Protein AF-A0A644WAA1-F1 (afdb_monomer_lite)

Radius of gyration: 15.36 Å; chains: 1; bounding box: 42×36×41 Å

Sequence (97 aa):
MKNIILTDVQFNVIQTMLKRGNLHRHSGGWTYDGVEEWEYTDMSGHTHRFPNWHCNLMTLRVLDRNGIVNLDEKNKICKLIADESKLKNIRRKRTCK

Foldseek 3Di:
DDQDEDEPLLVVVLVCCVVQNKWFQDPAATDGPPFDWDWDADPVRDIDIDGPDHDHPVSLVVCVVLVQWPDDVPRRIIGGPPPVVSVVRYDYPPDDD

Structure (mmCIF, N/CA/C/O backbone):
data_AF-A0A644WAA1-F1
#
_entry.id   AF-A0A644WAA1-F1
#
loop_
_atom_site.group_PDB
_atom_site.id
_atom_site.type_symbol
_atom_site.label_atom_id
_atom_site.label_alt_id
_atom_site.label_comp_id
_atom_site.label_asym_id
_atom_site.label_entity_id
_atom_site.label_seq_id
_atom_site.pdbx_PDB_ins_code
_atom_site.Cartn_x
_atom_site.Cartn_y
_atom_site.Cartn_z
_atom_site.occupancy
_atom_site.B_iso_or_equiv
_atom_site.auth_seq_id
_atom_site.auth_comp_id
_atom_site.auth_asym_id
_atom_site.auth_atom_id
_atom_site.pdbx_PDB_model_num
ATOM 1 N N . MET A 1 1 ? -11.951 5.201 24.206 1.00 52.72 1 MET A N 1
ATOM 2 C CA . MET A 1 1 ? -11.336 5.097 22.861 1.00 52.72 1 MET A CA 1
ATOM 3 C C . MET A 1 1 ? -9.872 5.507 22.966 1.00 52.72 1 MET A C 1
ATOM 5 O O . MET A 1 1 ? -9.604 6.526 23.589 1.00 52.72 1 MET A O 1
ATOM 9 N N . LYS A 1 2 ? -8.924 4.702 22.461 1.00 58.47 2 LYS A N 1
ATOM 10 C CA . LYS A 1 2 ? -7.488 5.043 22.495 1.00 58.47 2 LYS A CA 1
ATOM 11 C C . LYS A 1 2 ? -7.193 6.103 21.430 1.00 58.47 2 LYS A C 1
ATOM 13 O O . LYS A 1 2 ? -7.544 5.906 20.272 1.00 58.47 2 LYS A O 1
ATOM 18 N N . ASN A 1 3 ? -6.537 7.197 21.815 1.00 66.12 3 ASN A N 1
ATOM 19 C CA . ASN A 1 3 ? -5.993 8.158 20.856 1.00 66.12 3 ASN A CA 1
ATOM 20 C C . ASN A 1 3 ? -4.800 7.517 20.140 1.00 66.12 3 ASN A C 1
ATOM 22 O O . ASN A 1 3 ? -3.828 7.136 20.792 1.00 66.12 3 ASN A O 1
ATOM 26 N N . ILE A 1 4 ? -4.871 7.400 18.814 1.00 73.44 4 ILE A N 1
ATOM 27 C CA . ILE A 1 4 ? -3.769 6.886 17.999 1.00 73.44 4 ILE A CA 1
ATOM 28 C C 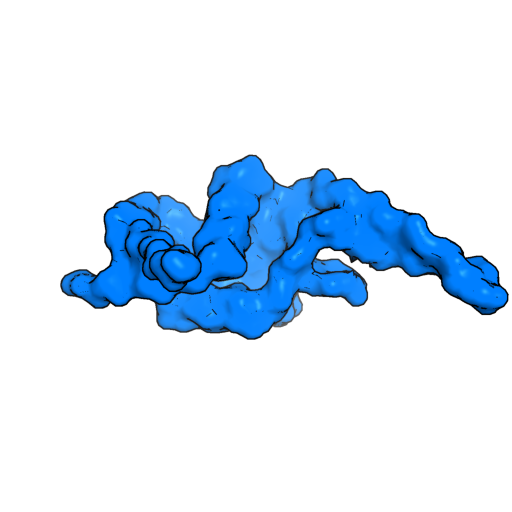. ILE A 1 4 ? -2.970 8.086 17.492 1.00 73.44 4 ILE A C 1
ATOM 30 O O . ILE A 1 4 ? -3.489 8.940 16.769 1.00 73.44 4 ILE A O 1
ATOM 34 N N . ILE A 1 5 ? -1.702 8.158 17.897 1.00 79.12 5 ILE A N 1
ATOM 35 C CA . ILE A 1 5 ? -0.757 9.170 17.424 1.00 79.12 5 ILE A CA 1
ATOM 36 C C . ILE A 1 5 ? 0.039 8.554 16.281 1.00 79.12 5 ILE A C 1
ATOM 38 O O . ILE A 1 5 ? 0.797 7.609 16.496 1.00 79.12 5 ILE A O 1
ATOM 42 N N . LEU A 1 6 ? -0.120 9.106 15.080 1.00 83.38 6 LEU A N 1
ATOM 43 C CA . LEU A 1 6 ? 0.589 8.629 13.898 1.00 83.38 6 LEU A CA 1
ATOM 44 C C . LEU A 1 6 ? 1.812 9.479 13.586 1.00 83.38 6 LEU A C 1
ATOM 46 O O . LEU A 1 6 ? 1.783 10.705 13.717 1.00 83.38 6 LEU A O 1
ATOM 50 N N . THR A 1 7 ? 2.867 8.822 13.115 1.00 88.50 7 THR A N 1
ATOM 51 C CA . THR A 1 7 ? 3.988 9.504 12.463 1.00 88.50 7 THR A CA 1
ATOM 52 C C . THR A 1 7 ? 3.549 10.090 11.123 1.00 88.50 7 THR A C 1
ATOM 54 O O . THR A 1 7 ? 2.561 9.652 10.529 1.00 88.50 7 THR A O 1
ATOM 57 N N . ASP A 1 8 ? 4.316 11.046 10.602 1.00 88.44 8 ASP A N 1
ATOM 58 C CA . ASP A 1 8 ? 4.058 11.624 9.278 1.00 88.44 8 ASP A CA 1
ATOM 59 C C . ASP A 1 8 ? 4.060 10.567 8.167 1.00 88.44 8 ASP A C 1
ATOM 61 O O . ASP A 1 8 ? 3.228 10.617 7.265 1.00 88.44 8 ASP A O 1
ATOM 65 N N . VAL A 1 9 ? 4.929 9.556 8.269 1.00 90.19 9 VAL A N 1
ATOM 66 C CA . VAL A 1 9 ? 4.985 8.442 7.312 1.00 90.19 9 VAL A CA 1
ATOM 67 C C . VAL A 1 9 ? 3.691 7.627 7.347 1.00 90.19 9 VAL A C 1
ATOM 69 O O . VAL A 1 9 ? 3.100 7.363 6.305 1.00 90.19 9 VAL A O 1
ATOM 72 N N . GLN A 1 10 ? 3.215 7.262 8.540 1.00 91.25 10 GLN A N 1
ATOM 73 C CA . GLN A 1 10 ? 1.959 6.524 8.709 1.00 91.25 10 GLN A CA 1
ATOM 74 C C . GLN A 1 10 ? 0.761 7.331 8.202 1.00 91.25 10 GLN A C 1
ATOM 76 O O . GLN A 1 10 ? -0.108 6.790 7.521 1.00 91.25 10 GLN A O 1
ATOM 81 N N . PHE A 1 11 ? 0.734 8.631 8.498 1.00 90.44 11 PHE A N 1
ATOM 82 C CA . PHE A 1 11 ? -0.320 9.527 8.039 1.00 90.44 11 PHE A CA 1
ATOM 83 C C . PHE A 1 11 ? -0.335 9.652 6.510 1.00 90.44 11 PHE A C 1
ATOM 85 O O . PHE A 1 11 ? -1.395 9.535 5.899 1.00 90.44 11 PHE A O 1
ATOM 92 N N . ASN A 1 12 ? 0.833 9.818 5.883 1.00 91.69 12 ASN A N 1
ATOM 93 C CA . ASN A 1 12 ? 0.954 9.886 4.427 1.00 91.69 12 ASN A CA 1
ATOM 94 C C . ASN A 1 12 ? 0.456 8.607 3.747 1.00 91.69 12 ASN A C 1
ATOM 96 O O . ASN A 1 12 ? -0.236 8.698 2.741 1.00 91.69 12 ASN A O 1
ATOM 100 N N . VAL A 1 13 ? 0.735 7.429 4.310 1.00 92.94 13 VAL A N 1
ATOM 101 C CA . VAL A 1 13 ? 0.233 6.153 3.773 1.00 92.94 13 VAL A CA 1
ATOM 102 C C . VAL A 1 13 ? -1.291 6.110 3.774 1.00 92.94 13 VAL A C 1
ATOM 104 O O . VAL A 1 13 ? -1.888 5.771 2.757 1.00 92.94 13 VAL A O 1
ATOM 107 N N . ILE A 1 14 ? -1.927 6.511 4.876 1.00 91.50 14 ILE A N 1
ATOM 108 C CA . ILE A 1 14 ? -3.394 6.559 4.966 1.00 91.50 14 ILE A CA 1
ATOM 109 C C . ILE A 1 14 ? -3.962 7.539 3.939 1.00 91.50 14 ILE A C 1
ATOM 111 O O . ILE A 1 14 ? -4.917 7.209 3.246 1.00 91.50 14 ILE A O 1
ATOM 115 N N . GLN A 1 15 ? -3.367 8.727 3.810 1.00 90.75 15 GLN A N 1
ATOM 116 C CA . GLN A 1 15 ? -3.789 9.716 2.816 1.00 90.75 15 GLN A CA 1
ATOM 117 C C . GLN A 1 15 ? -3.647 9.191 1.384 1.00 90.75 15 GLN A C 1
ATOM 119 O O . GLN A 1 15 ? -4.531 9.421 0.561 1.00 90.75 15 GLN A O 1
ATOM 124 N N . THR A 1 16 ? -2.569 8.463 1.086 1.00 93.00 16 THR A N 1
ATOM 125 C CA . THR A 1 16 ? -2.400 7.799 -0.209 1.00 93.00 16 THR A CA 1
ATOM 126 C C . THR A 1 16 ? -3.492 6.760 -0.427 1.00 93.00 16 THR A C 1
ATOM 128 O O . THR A 1 16 ? -4.141 6.799 -1.466 1.00 93.00 16 THR A O 1
ATOM 131 N N . MET A 1 17 ? -3.761 5.888 0.549 1.00 93.00 17 MET A N 1
ATOM 132 C CA . MET A 1 17 ? -4.791 4.852 0.418 1.00 93.00 17 MET A CA 1
ATOM 133 C C . MET A 1 17 ? -6.204 5.433 0.277 1.00 93.00 17 MET A C 1
ATOM 135 O O . MET A 1 17 ? -6.998 4.932 -0.510 1.00 93.00 17 MET A O 1
ATOM 139 N N . LEU A 1 18 ? -6.507 6.537 0.967 1.00 90.56 18 LEU A N 1
ATOM 140 C CA . LEU A 1 18 ? -7.772 7.264 0.805 1.00 90.56 18 LEU A CA 1
ATOM 141 C C . LEU A 1 18 ? -7.952 7.821 -0.614 1.00 90.56 18 LEU A C 1
ATOM 143 O O . LEU A 1 18 ? -9.070 7.869 -1.113 1.00 90.56 18 LEU A O 1
ATOM 147 N N . LYS A 1 19 ? -6.866 8.258 -1.262 1.00 91.25 19 LYS A N 1
ATOM 148 C CA . LYS A 1 19 ? -6.909 8.883 -2.595 1.00 91.25 19 LYS A CA 1
ATOM 149 C C . LYS A 1 19 ? -6.775 7.890 -3.747 1.00 91.25 19 LYS A C 1
ATOM 151 O O . LYS A 1 19 ? -7.304 8.141 -4.823 1.00 91.25 19 LYS A O 1
ATOM 156 N N . ARG A 1 20 ? -5.993 6.828 -3.555 1.00 93.19 20 ARG A N 1
ATOM 157 C CA . ARG A 1 20 ? -5.554 5.903 -4.613 1.00 93.19 20 ARG A CA 1
ATOM 158 C C . ARG A 1 20 ? -6.087 4.482 -4.436 1.00 93.19 20 ARG A C 1
ATOM 160 O O . ARG A 1 20 ? -6.017 3.705 -5.376 1.00 93.19 20 ARG A O 1
ATOM 167 N N . GLY A 1 21 ? -6.636 4.150 -3.268 1.00 91.75 21 GLY A N 1
ATOM 168 C CA . GLY A 1 21 ? -7.192 2.834 -2.972 1.00 91.75 21 GLY A CA 1
ATOM 169 C C . GLY A 1 21 ? -6.222 1.899 -2.248 1.00 91.75 21 GLY A C 1
ATOM 170 O O . GLY A 1 21 ? -5.406 2.313 -1.424 1.00 91.75 21 GLY A O 1
ATOM 171 N N . ASN A 1 22 ? -6.371 0.603 -2.506 1.00 93.81 22 ASN A N 1
ATOM 172 C CA . ASN A 1 22 ? -5.621 -0.444 -1.815 1.00 93.81 22 ASN A CA 1
ATOM 173 C C . ASN A 1 22 ? -4.144 -0.444 -2.217 1.00 93.81 22 ASN A C 1
ATOM 175 O O . ASN A 1 22 ? -3.776 0.060 -3.277 1.00 93.81 22 ASN A O 1
ATOM 179 N N . LEU A 1 23 ? -3.307 -1.040 -1.365 1.00 95.81 23 LEU A N 1
ATOM 180 C CA . LEU A 1 23 ? -1.908 -1.284 -1.695 1.00 95.81 23 LEU A CA 1
ATOM 181 C C . LEU A 1 23 ? -1.667 -2.757 -2.023 1.00 95.81 23 LEU A C 1
ATOM 183 O O . LEU A 1 23 ? -2.211 -3.649 -1.372 1.00 95.81 23 LEU A O 1
ATOM 187 N N . HIS A 1 24 ? -0.769 -2.991 -2.968 1.00 95.12 24 HIS A N 1
ATOM 188 C CA . HIS A 1 24 ? -0.301 -4.276 -3.450 1.00 95.12 24 HIS A CA 1
ATOM 189 C C . HIS A 1 24 ? 1.223 -4.363 -3.301 1.00 95.12 24 HIS A C 1
ATOM 191 O O . HIS A 1 24 ? 1.931 -3.354 -3.359 1.00 95.12 24 HIS A O 1
ATOM 197 N N . ARG A 1 25 ? 1.759 -5.565 -3.063 1.00 91.62 25 ARG A N 1
ATOM 198 C CA . ARG A 1 25 ? 3.212 -5.764 -2.913 1.00 91.62 25 ARG A CA 1
ATOM 199 C C . ARG A 1 25 ? 3.880 -6.070 -4.257 1.00 91.62 25 ARG A C 1
ATOM 201 O O . ARG A 1 25 ? 3.646 -7.134 -4.826 1.00 91.62 25 ARG A O 1
ATOM 208 N N . HIS A 1 26 ? 4.788 -5.192 -4.680 1.00 83.44 26 HIS A N 1
ATOM 209 C CA . HIS A 1 26 ? 5.640 -5.319 -5.870 1.00 83.44 26 HIS A CA 1
ATOM 210 C C . HIS A 1 26 ? 7.118 -5.529 -5.484 1.00 83.44 26 HIS A C 1
ATOM 212 O O . HIS A 1 26 ? 7.473 -5.504 -4.301 1.00 83.44 26 HIS A O 1
ATOM 218 N N . SER A 1 27 ? 7.992 -5.726 -6.478 1.00 70.38 27 SER A N 1
ATOM 219 C CA . SER A 1 27 ? 9.440 -5.979 -6.332 1.00 70.38 27 SER A CA 1
ATOM 220 C C . SER A 1 27 ? 10.241 -4.863 -5.636 1.00 70.38 27 SER A C 1
ATOM 222 O O . SER A 1 27 ? 11.394 -5.090 -5.292 1.00 70.38 27 SER A O 1
ATOM 224 N N . GLY A 1 28 ? 9.637 -3.706 -5.341 1.00 69.56 28 GLY A N 1
ATOM 225 C CA . GLY A 1 28 ? 10.263 -2.598 -4.602 1.00 69.56 28 GLY A CA 1
ATOM 226 C C . GLY A 1 28 ? 9.556 -2.184 -3.304 1.00 69.56 28 GLY A C 1
ATOM 227 O O . GLY A 1 28 ? 10.038 -1.297 -2.608 1.00 69.56 28 GLY A O 1
ATOM 228 N N . GLY A 1 29 ? 8.416 -2.793 -2.950 1.00 86.00 29 GLY A N 1
ATOM 229 C CA . GLY A 1 29 ? 7.644 -2.409 -1.761 1.00 86.00 29 GLY A CA 1
ATOM 230 C C . GLY A 1 29 ? 6.132 -2.520 -1.941 1.00 86.00 29 GLY A C 1
ATOM 231 O O . GLY A 1 29 ? 5.646 -3.149 -2.878 1.00 86.00 29 GLY A O 1
ATOM 232 N N . TRP A 1 30 ? 5.382 -1.926 -1.014 1.00 94.56 30 TRP A N 1
ATOM 233 C CA . TRP A 1 30 ? 3.921 -1.856 -1.090 1.00 94.56 30 TRP A CA 1
ATOM 234 C C . TRP A 1 30 ? 3.482 -0.560 -1.762 1.00 94.56 30 TRP A C 1
ATOM 236 O O . TRP A 1 30 ? 3.848 0.514 -1.295 1.00 94.56 30 TRP A O 1
ATOM 246 N N . THR A 1 31 ? 2.696 -0.635 -2.826 1.00 95.31 31 THR A N 1
ATOM 247 C CA . THR A 1 31 ? 2.280 0.534 -3.614 1.00 95.31 31 THR A CA 1
ATOM 248 C C . THR A 1 31 ? 0.838 0.402 -4.095 1.00 95.31 31 THR A C 1
ATOM 250 O O . THR A 1 31 ? 0.235 -0.635 -3.869 1.00 95.31 31 THR A O 1
ATOM 253 N N . TYR A 1 32 ? 0.255 1.446 -4.676 1.00 93.94 32 TYR A N 1
ATOM 254 C CA . TYR A 1 32 ? -1.116 1.431 -5.195 1.00 93.94 32 TYR A CA 1
ATOM 255 C C . TYR A 1 32 ? -1.146 1.078 -6.689 1.00 93.94 32 TYR A C 1
ATOM 257 O O . TYR A 1 32 ? -0.157 1.267 -7.398 1.00 93.94 32 TYR A O 1
ATOM 265 N N . ASP A 1 33 ? -2.290 0.601 -7.175 1.00 90.06 33 ASP A N 1
ATOM 266 C CA . ASP A 1 33 ? -2.462 0.263 -8.590 1.00 90.06 33 ASP A CA 1
ATOM 267 C C . ASP A 1 33 ? -2.380 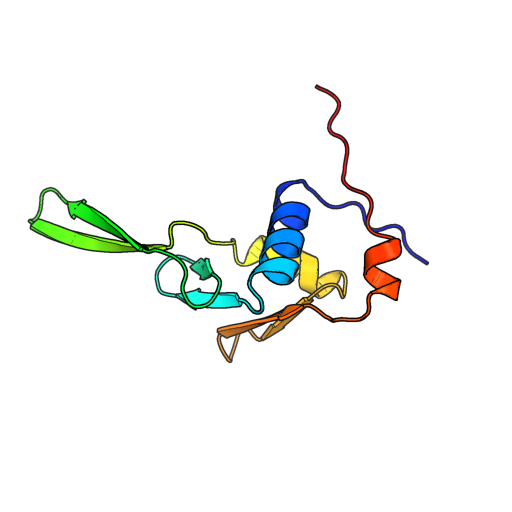1.511 -9.482 1.00 90.06 33 ASP A C 1
ATOM 269 O O . ASP A 1 33 ? -2.968 2.554 -9.184 1.00 90.06 33 ASP A O 1
ATOM 273 N N . GLY A 1 34 ? -1.658 1.406 -10.600 1.00 88.69 34 GLY A N 1
ATOM 274 C CA . GLY A 1 34 ? -1.443 2.531 -11.517 1.00 88.69 34 GLY A CA 1
ATOM 275 C C . GLY A 1 34 ? -0.446 3.575 -11.006 1.00 88.69 34 GLY A C 1
ATOM 276 O O . GLY A 1 34 ? -0.432 4.699 -11.507 1.00 88.69 34 GLY A O 1
ATOM 277 N N . VAL A 1 35 ? 0.371 3.229 -10.005 1.00 91.50 35 VAL A N 1
ATOM 278 C CA . VAL A 1 35 ? 1.547 4.023 -9.643 1.00 91.50 35 VAL A CA 1
ATOM 279 C C . VAL A 1 35 ? 2.481 4.148 -10.848 1.00 91.50 35 VAL A C 1
ATOM 281 O O . VAL A 1 35 ? 2.701 3.192 -11.587 1.00 91.50 35 VAL A O 1
ATOM 284 N N . GLU A 1 36 ? 3.025 5.341 -11.055 1.00 91.19 36 GLU A N 1
ATOM 285 C CA . GLU A 1 36 ? 4.066 5.546 -12.058 1.00 91.19 36 GLU A CA 1
ATOM 286 C C . GLU A 1 36 ? 5.349 4.835 -11.604 1.00 91.19 36 GLU A C 1
ATOM 288 O O . GLU A 1 36 ? 5.755 4.930 -10.441 1.00 91.19 36 GLU A O 1
ATOM 293 N N . GLU A 1 37 ? 5.988 4.115 -12.522 1.00 89.50 37 GLU A N 1
ATOM 294 C CA . GLU A 1 37 ? 7.267 3.454 -12.284 1.00 89.50 37 GLU A CA 1
ATOM 295 C C . GLU A 1 37 ? 8.410 4.308 -12.829 1.00 89.50 37 GLU A C 1
ATOM 297 O O . GLU A 1 37 ? 8.331 4.873 -13.918 1.00 89.50 37 GLU A O 1
ATOM 302 N N . TRP A 1 38 ? 9.486 4.398 -12.057 1.00 89.50 38 TRP A N 1
ATOM 303 C CA . TRP A 1 38 ? 10.745 4.980 -12.486 1.00 89.50 38 TRP A CA 1
ATOM 304 C C . TRP A 1 38 ? 11.684 3.881 -12.964 1.00 89.50 38 TRP A C 1
ATOM 306 O O . TRP A 1 38 ? 11.695 2.767 -12.432 1.00 89.50 38 TRP A O 1
ATOM 316 N N . GLU A 1 39 ? 12.491 4.225 -13.960 1.00 91.25 39 GLU A N 1
ATOM 317 C CA . GLU A 1 39 ? 13.474 3.340 -14.569 1.00 91.25 39 GLU A CA 1
ATOM 318 C C . GLU A 1 39 ? 14.877 3.916 -14.390 1.00 91.25 39 GLU A C 1
ATOM 320 O O . GLU A 1 39 ? 15.113 5.097 -14.648 1.00 91.25 39 GLU A O 1
ATOM 325 N N . TYR A 1 40 ? 15.826 3.078 -13.974 1.00 90.19 40 TYR A N 1
ATOM 326 C CA . TYR A 1 40 ? 17.250 3.398 -14.067 1.00 90.19 40 TYR A CA 1
ATOM 327 C C . TYR A 1 40 ? 18.008 2.221 -14.668 1.00 90.19 40 TYR A C 1
ATOM 329 O O . TYR A 1 40 ? 17.676 1.066 -14.414 1.00 90.19 40 TYR A O 1
ATOM 337 N N . THR A 1 41 ? 19.035 2.511 -15.463 1.00 94.94 41 THR A N 1
ATOM 338 C CA . THR A 1 41 ? 19.937 1.484 -15.995 1.00 94.94 41 THR A CA 1
ATOM 339 C C . THR A 1 41 ? 21.237 1.530 -15.210 1.00 94.94 41 THR A C 1
ATOM 341 O O . THR A 1 41 ? 21.829 2.599 -15.055 1.00 94.94 41 THR A O 1
ATOM 344 N N . ASP A 1 42 ? 21.641 0.393 -14.651 1.00 93.75 42 ASP A N 1
ATOM 345 C CA . ASP A 1 42 ? 22.893 0.292 -13.907 1.00 93.75 42 ASP A CA 1
ATOM 346 C C . ASP A 1 42 ? 24.120 0.264 -14.838 1.00 93.75 42 ASP A C 1
ATOM 348 O O . ASP A 1 42 ? 24.012 0.189 -16.063 1.00 93.75 42 ASP A O 1
ATOM 352 N N . MET A 1 43 ? 25.320 0.321 -14.254 1.00 95.00 43 MET A N 1
ATOM 353 C CA . MET A 1 43 ? 26.581 0.287 -15.011 1.00 95.00 43 MET A CA 1
ATOM 354 C C . MET A 1 43 ? 26.816 -1.043 -15.750 1.00 95.00 43 MET A C 1
ATOM 356 O O . MET A 1 43 ? 27.692 -1.112 -16.608 1.00 95.00 43 MET A O 1
ATOM 360 N N . SER A 1 44 ? 26.062 -2.094 -15.418 1.00 94.88 44 SER A N 1
ATOM 361 C CA . SER A 1 44 ? 26.097 -3.397 -16.088 1.00 94.88 44 SER A CA 1
ATOM 362 C C . SER A 1 44 ? 25.098 -3.489 -17.248 1.00 94.88 44 SER A C 1
ATOM 364 O O . SER A 1 44 ? 25.041 -4.522 -17.909 1.00 94.88 44 SER A O 1
ATOM 366 N N . GLY A 1 45 ? 24.334 -2.424 -17.516 1.00 93.62 45 GLY A N 1
ATOM 367 C CA . GLY A 1 45 ? 23.342 -2.375 -18.586 1.00 93.62 45 GLY A CA 1
ATOM 368 C C . GLY A 1 45 ? 21.993 -2.995 -18.220 1.00 93.62 45 GLY A C 1
ATOM 369 O O . GLY A 1 45 ? 21.155 -3.163 -19.104 1.00 93.62 45 GLY A O 1
ATOM 370 N N . HIS A 1 46 ? 21.746 -3.330 -16.948 1.00 93.44 46 HIS A N 1
ATOM 371 C CA . HIS A 1 46 ? 20.440 -3.825 -16.516 1.00 93.44 46 HIS A CA 1
ATOM 372 C C . HIS A 1 46 ? 19.507 -2.666 -16.159 1.00 93.44 46 HIS A C 1
ATOM 374 O O . HIS A 1 46 ? 19.846 -1.808 -15.341 1.00 93.44 46 HIS A O 1
ATOM 380 N N . THR A 1 47 ? 18.307 -2.664 -16.743 1.00 91.62 47 THR A N 1
ATOM 381 C CA . THR A 1 47 ? 17.243 -1.711 -16.406 1.00 91.62 47 THR A CA 1
ATOM 382 C C . THR A 1 47 ? 16.432 -2.215 -15.217 1.00 91.62 47 THR A C 1
ATOM 384 O O . THR A 1 47 ? 15.864 -3.307 -15.243 1.00 91.62 47 THR A O 1
ATOM 387 N N . HIS A 1 48 ? 16.343 -1.387 -14.182 1.00 87.06 48 HIS A N 1
ATOM 388 C CA . HIS A 1 48 ? 15.585 -1.638 -12.963 1.00 87.06 48 HIS A CA 1
ATOM 389 C C . HIS A 1 48 ? 14.353 -0.736 -12.924 1.00 87.06 48 HIS A C 1
ATOM 391 O O . HIS A 1 48 ? 14.461 0.472 -13.136 1.00 87.06 48 HIS A O 1
ATOM 397 N N . ARG A 1 49 ? 13.195 -1.326 -12.611 1.00 87.12 49 ARG A N 1
ATOM 398 C CA . ARG A 1 49 ? 11.914 -0.631 -12.422 1.00 87.12 49 ARG A CA 1
ATOM 399 C C . ARG A 1 49 ? 11.540 -0.584 -10.954 1.00 87.12 49 ARG A C 1
ATOM 401 O O . ARG A 1 49 ? 11.607 -1.604 -10.265 1.00 87.12 49 ARG A O 1
ATOM 408 N N . PHE A 1 50 ? 11.108 0.578 -10.484 1.00 87.56 50 PHE A N 1
ATOM 409 C CA . PHE A 1 50 ? 10.609 0.737 -9.125 1.00 87.56 50 PHE A CA 1
ATOM 410 C C . PHE A 1 50 ? 9.484 1.774 -9.066 1.00 87.56 50 PHE A C 1
ATOM 412 O O . PHE A 1 50 ? 9.515 2.763 -9.794 1.00 87.56 50 PHE A O 1
ATOM 419 N N . PRO A 1 51 ? 8.480 1.582 -8.200 1.00 90.31 51 PRO A N 1
ATOM 420 C CA . PRO A 1 51 ? 7.373 2.522 -8.098 1.00 90.31 51 PRO A CA 1
ATOM 421 C C . PRO A 1 51 ? 7.844 3.865 -7.520 1.00 90.31 51 PRO A C 1
ATOM 423 O O . PRO A 1 51 ? 8.572 3.899 -6.520 1.00 90.31 51 PRO A O 1
ATOM 426 N N . ASN A 1 52 ? 7.365 4.971 -8.100 1.00 89.94 52 ASN A N 1
ATOM 427 C CA . ASN A 1 52 ? 7.681 6.337 -7.663 1.00 89.94 52 ASN A CA 1
ATOM 428 C C . ASN A 1 52 ? 7.222 6.625 -6.219 1.00 89.94 52 ASN A C 1
ATOM 430 O O . ASN A 1 52 ? 7.724 7.527 -5.548 1.00 89.94 52 ASN A O 1
ATOM 434 N N . TRP A 1 53 ? 6.283 5.822 -5.719 1.00 92.50 53 TRP A N 1
ATOM 435 C CA . TRP A 1 53 ? 5.835 5.816 -4.343 1.00 92.50 53 TRP A CA 1
ATOM 436 C C . TRP A 1 53 ? 5.718 4.383 -3.846 1.00 92.50 53 TRP A C 1
ATOM 438 O O . TRP A 1 53 ? 5.104 3.528 -4.482 1.00 92.50 53 TRP A O 1
ATOM 448 N N . HIS A 1 54 ? 6.258 4.129 -2.663 1.00 92.62 54 HIS A N 1
ATOM 449 C CA . HIS A 1 54 ? 6.093 2.859 -1.979 1.00 92.62 54 HIS A CA 1
ATOM 450 C C . HIS A 1 54 ? 6.087 3.055 -0.468 1.00 92.62 54 HIS A C 1
ATOM 452 O O . HIS A 1 54 ? 6.569 4.047 0.080 1.00 92.62 54 HIS A O 1
ATOM 458 N N . CYS A 1 55 ? 5.535 2.062 0.212 1.00 92.56 55 CYS A N 1
ATOM 459 C CA . CYS A 1 55 ? 5.462 1.976 1.650 1.00 92.56 55 CYS A CA 1
ATOM 460 C C . CYS A 1 55 ? 6.265 0.775 2.155 1.00 92.56 55 CYS A C 1
ATOM 462 O O . CYS A 1 55 ? 6.264 -0.313 1.568 1.00 92.56 55 CYS A O 1
ATOM 464 N N . ASN A 1 56 ? 6.929 0.976 3.292 1.00 91.75 56 ASN A N 1
ATOM 465 C CA . ASN A 1 56 ? 7.607 -0.087 4.010 1.00 91.75 56 ASN A CA 1
ATOM 466 C C . ASN A 1 56 ? 6.584 -1.005 4.706 1.00 91.75 56 ASN A C 1
ATOM 468 O O . ASN A 1 56 ? 5.657 -0.538 5.371 1.00 91.75 56 ASN A O 1
ATOM 472 N N . LEU A 1 57 ? 6.805 -2.320 4.626 1.00 93.69 57 LEU A N 1
ATOM 473 C CA . LEU A 1 57 ? 5.996 -3.334 5.310 1.00 93.69 57 LEU A CA 1
ATOM 474 C C . LEU A 1 57 ? 5.851 -3.066 6.818 1.00 93.69 57 LEU A C 1
ATOM 476 O O . LEU A 1 57 ? 4.778 -3.267 7.380 1.00 93.69 57 LEU A O 1
ATOM 480 N N . MET A 1 58 ? 6.903 -2.578 7.481 1.00 94.12 58 MET A N 1
ATOM 481 C CA . MET A 1 58 ? 6.864 -2.262 8.911 1.00 94.12 58 MET A CA 1
ATOM 482 C C . MET A 1 58 ? 5.853 -1.161 9.233 1.00 94.12 58 MET A C 1
ATOM 484 O O . MET A 1 58 ? 5.162 -1.245 10.246 1.00 94.12 58 MET A O 1
ATOM 488 N N . THR A 1 59 ? 5.714 -0.161 8.361 1.00 94.31 59 THR A N 1
ATOM 489 C CA . THR A 1 59 ? 4.697 0.882 8.513 1.00 94.31 59 THR A CA 1
ATOM 490 C C . THR A 1 59 ? 3.296 0.285 8.417 1.00 94.31 59 THR A C 1
ATOM 492 O O . THR A 1 59 ? 2.458 0.584 9.266 1.00 94.31 59 THR A O 1
ATOM 495 N N . LEU A 1 60 ? 3.060 -0.607 7.450 1.00 95.19 60 LEU A N 1
ATOM 496 C CA . LEU A 1 60 ? 1.765 -1.273 7.289 1.00 95.19 60 LEU A CA 1
ATOM 497 C C . LEU A 1 60 ? 1.427 -2.182 8.471 1.00 95.19 60 LEU A C 1
ATOM 499 O O . LEU A 1 60 ? 0.314 -2.111 8.974 1.00 95.19 60 LEU A O 1
ATOM 503 N N . ARG A 1 61 ? 2.390 -2.953 8.990 1.00 95.75 61 ARG A N 1
ATOM 504 C CA . ARG A 1 61 ? 2.196 -3.781 10.195 1.00 95.75 61 ARG A CA 1
ATOM 505 C C . ARG A 1 61 ? 1.804 -2.953 11.415 1.00 95.75 61 ARG A C 1
ATOM 507 O O . ARG A 1 61 ? 1.009 -3.400 12.236 1.00 95.75 61 ARG A O 1
ATOM 514 N N . VAL A 1 62 ? 2.357 -1.747 11.566 1.00 93.44 62 VAL A N 1
ATOM 515 C CA . VAL A 1 62 ? 1.952 -0.849 12.657 1.00 93.44 62 VAL A CA 1
ATOM 516 C C . VAL A 1 62 ? 0.530 -0.337 12.440 1.00 93.44 62 VAL A C 1
ATOM 518 O O . VAL A 1 62 ? -0.244 -0.303 13.393 1.00 93.44 62 VAL A O 1
ATOM 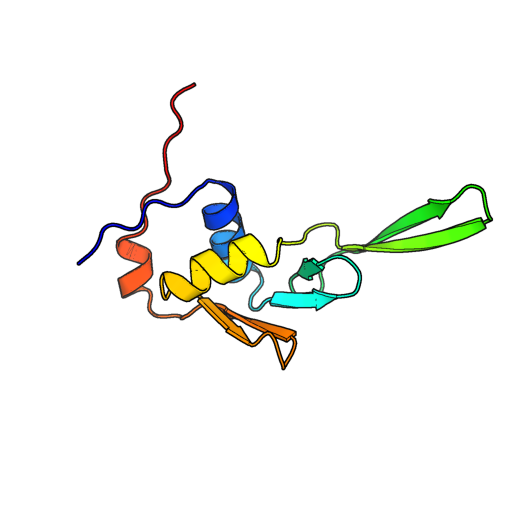521 N N . LEU A 1 63 ? 0.165 0.043 11.216 1.00 92.56 63 LEU A N 1
ATOM 522 C CA . LEU A 1 63 ? -1.197 0.485 10.902 1.00 92.56 63 LEU A CA 1
ATOM 523 C C . LEU A 1 63 ? -2.231 -0.638 11.100 1.00 92.56 63 LEU A C 1
ATOM 525 O O . LEU A 1 63 ? -3.310 -0.379 11.632 1.00 92.56 63 LEU A O 1
ATOM 529 N N . ASP A 1 64 ? -1.877 -1.870 10.740 1.00 94.31 64 ASP A N 1
ATOM 530 C CA . ASP A 1 64 ? -2.700 -3.071 10.904 1.00 94.31 64 ASP A CA 1
ATOM 531 C C . ASP A 1 64 ? -2.934 -3.400 12.385 1.00 94.31 64 ASP A C 1
ATOM 533 O O . ASP A 1 64 ? -4.073 -3.497 12.836 1.00 94.31 64 ASP A O 1
ATOM 537 N N . ARG A 1 65 ? -1.871 -3.389 13.205 1.00 92.06 65 ARG A N 1
ATOM 538 C CA . ARG A 1 65 ? -1.977 -3.532 14.673 1.00 92.06 65 ARG A CA 1
ATOM 539 C C . ARG A 1 65 ? -2.845 -2.461 15.334 1.00 92.06 65 ARG A C 1
ATOM 541 O O . ARG A 1 65 ? -3.389 -2.695 16.410 1.00 92.06 65 ARG A O 1
ATOM 548 N N . ASN A 1 66 ? -2.946 -1.282 14.723 1.00 88.38 66 ASN A N 1
ATOM 549 C CA . ASN A 1 66 ? -3.808 -0.197 15.192 1.00 88.38 66 ASN A CA 1
ATOM 550 C C . ASN A 1 66 ? -5.235 -0.268 14.614 1.00 88.38 66 ASN A C 1
ATOM 552 O O . ASN A 1 66 ? -6.053 0.598 14.920 1.00 88.38 66 ASN A O 1
ATOM 556 N N . GLY A 1 67 ? -5.550 -1.281 13.800 1.00 89.25 67 GLY A N 1
ATOM 557 C CA . GLY A 1 67 ? -6.872 -1.488 13.212 1.00 89.25 67 GLY A CA 1
ATOM 558 C C . GLY A 1 67 ? -7.271 -0.418 12.195 1.00 89.25 67 GLY A C 1
ATOM 559 O O . GLY A 1 67 ? -8.463 -0.143 12.050 1.00 89.25 67 GLY A O 1
ATOM 560 N N . ILE A 1 68 ? -6.288 0.211 11.543 1.00 90.12 68 ILE A N 1
ATOM 561 C CA . ILE A 1 68 ? -6.498 1.249 10.521 1.00 90.12 68 ILE A CA 1
ATOM 562 C C . ILE A 1 68 ? -6.551 0.630 9.123 1.00 90.12 68 ILE A C 1
ATOM 564 O O . ILE A 1 68 ? -7.363 1.022 8.288 1.00 90.12 68 ILE A O 1
ATOM 568 N N . VAL A 1 69 ? -5.681 -0.342 8.867 1.00 93.25 69 VAL A N 1
ATOM 569 C CA . VAL A 1 69 ? -5.656 -1.126 7.629 1.00 93.25 69 VAL A CA 1
ATOM 570 C C . VAL A 1 69 ? -5.837 -2.599 7.970 1.00 93.25 69 VAL A C 1
ATOM 572 O O . VAL A 1 69 ? -5.676 -2.984 9.123 1.00 93.25 69 VAL A O 1
ATOM 575 N N . ASN A 1 70 ? -6.178 -3.395 6.968 1.00 95.25 70 ASN A N 1
ATOM 576 C CA . ASN A 1 70 ? -6.115 -4.845 7.000 1.00 95.25 70 ASN A CA 1
ATOM 577 C C . ASN A 1 70 ? -4.980 -5.277 6.069 1.00 95.25 70 ASN A C 1
ATOM 579 O O . ASN A 1 70 ? -5.084 -5.093 4.849 1.00 95.25 70 ASN A O 1
ATOM 583 N N . LEU A 1 71 ? -3.895 -5.786 6.649 1.00 96.19 71 LEU A N 1
ATOM 584 C CA . LEU A 1 71 ? -2.710 -6.231 5.925 1.00 96.19 71 LEU A CA 1
ATOM 585 C C . LEU A 1 71 ? -2.735 -7.751 5.710 1.00 96.19 71 LEU A C 1
ATOM 587 O O . LEU A 1 71 ? -2.425 -8.531 6.606 1.00 96.19 71 LEU A O 1
ATOM 591 N N . ASP A 1 72 ? -2.996 -8.170 4.475 1.00 95.75 72 ASP A N 1
ATOM 592 C CA . ASP A 1 72 ? -2.895 -9.560 4.045 1.00 95.75 72 ASP A CA 1
ATOM 593 C C . ASP A 1 72 ? -1.540 -9.796 3.364 1.00 95.75 72 ASP A C 1
ATOM 595 O O . ASP A 1 72 ? -1.375 -9.657 2.148 1.00 95.75 72 ASP A O 1
ATOM 599 N N . GLU A 1 73 ? -0.525 -10.135 4.166 1.00 93.62 73 GLU A N 1
ATOM 600 C CA . GLU A 1 73 ? 0.825 -10.399 3.654 1.00 93.62 73 GLU A CA 1
ATOM 601 C C . GLU A 1 73 ? 0.880 -11.612 2.715 1.00 93.62 73 GLU A C 1
ATOM 603 O O . GLU A 1 73 ? 1.722 -11.638 1.813 1.00 93.62 73 GLU A O 1
ATOM 608 N N . LYS A 1 74 ? -0.015 -12.593 2.901 1.00 93.88 74 LYS A N 1
ATOM 609 C CA . LYS A 1 74 ? -0.063 -13.819 2.095 1.00 93.88 74 LYS A CA 1
ATOM 610 C C . LYS A 1 74 ? -0.563 -13.513 0.689 1.00 93.88 74 LYS A C 1
ATOM 612 O O . LYS A 1 74 ? 0.087 -13.886 -0.285 1.00 93.88 74 LYS A O 1
ATOM 617 N N . ASN A 1 75 ? -1.683 -12.802 0.594 1.00 94.75 75 ASN A N 1
ATOM 618 C CA . ASN A 1 75 ? -2.265 -12.399 -0.683 1.00 94.75 75 ASN A CA 1
ATOM 619 C C . ASN A 1 75 ? -1.657 -11.102 -1.231 1.00 94.75 75 ASN A C 1
ATOM 621 O O . ASN A 1 75 ? -2.044 -10.666 -2.311 1.00 94.75 75 ASN A O 1
ATOM 625 N N . LYS A 1 76 ? -0.679 -10.511 -0.525 1.00 95.25 76 LYS A N 1
ATOM 626 C CA . LYS A 1 76 ? 0.052 -9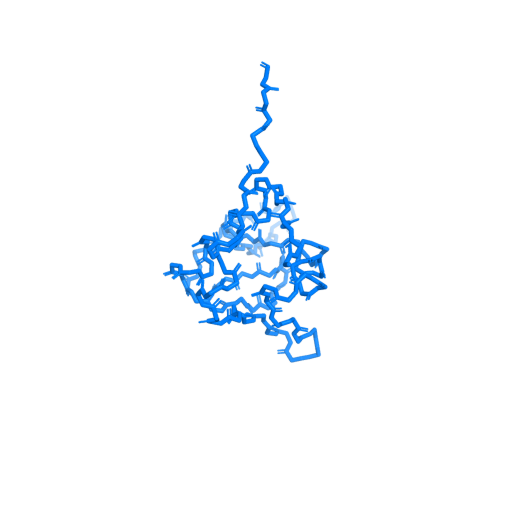.302 -0.933 1.00 95.25 76 LYS A CA 1
ATOM 627 C C . LYS A 1 76 ? -0.859 -8.089 -1.136 1.00 95.25 76 LYS A C 1
ATOM 629 O O . LYS A 1 76 ? -0.595 -7.267 -2.011 1.00 95.25 76 LYS A O 1
ATOM 634 N N . ILE A 1 77 ? -1.907 -7.973 -0.324 1.00 95.75 77 ILE A N 1
ATOM 635 C CA . ILE A 1 77 ? -2.911 -6.907 -0.410 1.00 95.75 77 ILE A CA 1
ATOM 636 C C . ILE A 1 77 ? -3.036 -6.212 0.948 1.00 95.75 77 ILE A C 1
ATOM 638 O O . ILE A 1 77 ? -3.066 -6.856 1.989 1.00 95.75 77 ILE A O 1
ATOM 642 N N . CYS A 1 78 ? -3.132 -4.888 0.943 1.00 96.50 78 CYS A N 1
ATOM 643 C CA . CYS A 1 78 ? -3.400 -4.074 2.120 1.00 96.50 78 CYS A CA 1
ATOM 644 C C . CYS A 1 78 ? -4.589 -3.158 1.830 1.00 96.50 78 CYS A C 1
ATOM 646 O O . CYS A 1 78 ? -4.569 -2.396 0.861 1.00 96.50 78 CYS A O 1
ATOM 648 N N . LYS A 1 79 ? -5.632 -3.233 2.659 1.00 95.19 79 LYS A N 1
ATOM 649 C CA . LYS A 1 79 ? -6.883 -2.485 2.468 1.00 95.19 79 LYS A CA 1
ATOM 650 C C . LYS A 1 79 ? -7.105 -1.515 3.610 1.00 95.19 79 LYS A C 1
ATOM 652 O O . LYS A 1 79 ? -6.870 -1.861 4.763 1.00 95.19 79 LYS A O 1
ATOM 657 N N . LEU A 1 80 ? -7.594 -0.316 3.311 1.00 92.06 80 LEU A N 1
ATOM 658 C CA . LEU A 1 80 ? -8.016 0.602 4.362 1.00 92.06 80 LEU A CA 1
ATOM 659 C C . LEU A 1 80 ? -9.290 0.050 5.010 1.00 92.06 80 LEU A C 1
ATOM 661 O O . LEU A 1 80 ? -10.225 -0.343 4.311 1.00 92.06 80 LEU A O 1
ATOM 665 N N . ILE A 1 81 ? -9.341 0.015 6.339 1.00 88.62 81 ILE A N 1
ATOM 666 C CA . ILE A 1 81 ? -10.571 -0.333 7.046 1.00 88.62 81 ILE A CA 1
ATOM 667 C C . ILE A 1 81 ? -11.446 0.921 6.982 1.00 88.62 81 ILE A C 1
ATOM 669 O O . ILE A 1 81 ? -11.192 1.888 7.694 1.00 88.62 81 ILE A O 1
ATOM 673 N N . ALA A 1 82 ? -12.434 0.920 6.082 1.00 60.97 82 ALA A N 1
ATOM 674 C CA . ALA A 1 82 ? -13.292 2.057 5.707 1.00 60.97 82 ALA A CA 1
ATOM 675 C C . ALA A 1 82 ? -14.214 2.588 6.825 1.00 60.97 82 ALA A C 1
ATOM 677 O O . ALA A 1 82 ? -15.201 3.270 6.567 1.00 60.97 82 ALA A O 1
ATOM 678 N N . ASP A 1 83 ? -13.911 2.281 8.079 1.00 63.66 83 ASP A N 1
ATOM 679 C CA . ASP A 1 83 ? -14.658 2.788 9.210 1.00 63.66 83 ASP A CA 1
ATOM 680 C C . ASP A 1 83 ? -14.174 4.211 9.521 1.00 63.66 83 ASP A C 1
ATOM 682 O O . ASP A 1 83 ? -13.277 4.435 10.340 1.00 63.66 83 ASP A O 1
ATOM 686 N N . GLU A 1 84 ? -14.750 5.194 8.821 1.00 53.97 84 GLU A N 1
ATOM 687 C CA . GLU A 1 84 ? -14.479 6.627 9.006 1.00 53.97 84 GLU A CA 1
ATOM 688 C C . GLU A 1 84 ? -14.554 7.053 10.481 1.00 53.97 84 GLU A C 1
ATOM 690 O O . GLU A 1 84 ? -13.865 7.986 10.900 1.00 53.97 84 GLU A O 1
ATOM 695 N N . SER A 1 85 ? -15.343 6.348 11.300 1.00 57.44 85 SER A N 1
ATOM 696 C CA . SER A 1 85 ? -15.440 6.592 12.740 1.00 57.44 85 SER A CA 1
ATOM 697 C C . SER A 1 85 ? -14.107 6.383 13.479 1.00 57.44 85 SER A C 1
ATOM 699 O O . SER A 1 85 ? -13.812 7.106 14.434 1.00 57.44 85 SER A O 1
ATOM 701 N N . LYS A 1 86 ? -13.248 5.472 13.000 1.00 60.22 86 LYS A N 1
ATOM 702 C CA . LYS A 1 86 ? -11.895 5.243 13.532 1.00 60.22 86 LYS A CA 1
ATOM 703 C C . LYS A 1 86 ? -10.898 6.289 13.041 1.00 60.22 86 LYS A C 1
ATOM 705 O O . LYS A 1 86 ? -10.015 6.686 13.802 1.00 60.22 86 LYS A O 1
ATOM 710 N N . LEU A 1 87 ? -11.072 6.789 11.815 1.00 61.62 87 LEU A N 1
ATOM 711 C CA . LEU A 1 87 ? -10.224 7.841 11.242 1.00 61.62 87 LEU A CA 1
ATOM 712 C C . LEU A 1 87 ? -10.412 9.193 11.953 1.00 61.62 87 LEU A C 1
ATOM 714 O O . LEU A 1 87 ? -9.447 9.943 12.092 1.00 61.62 87 LEU A O 1
ATOM 718 N N . LYS A 1 88 ? -11.610 9.480 12.487 1.00 59.41 88 LYS A N 1
ATOM 719 C CA . LYS A 1 88 ? -11.916 10.721 13.236 1.00 59.41 88 LYS A CA 1
ATOM 720 C C . LYS A 1 88 ? -11.056 10.929 14.493 1.00 59.41 88 LYS A C 1
ATOM 722 O O . LYS A 1 88 ? -10.885 12.063 14.931 1.00 59.41 88 LYS A O 1
ATOM 727 N N . ASN A 1 89 ? -10.487 9.859 15.052 1.00 60.75 89 ASN A N 1
ATOM 728 C CA . ASN A 1 89 ? -9.646 9.907 16.256 1.00 60.75 89 ASN A CA 1
ATOM 729 C C . ASN A 1 89 ? -8.137 9.902 15.959 1.00 60.75 89 ASN A C 1
ATOM 731 O O . ASN A 1 89 ? -7.321 9.883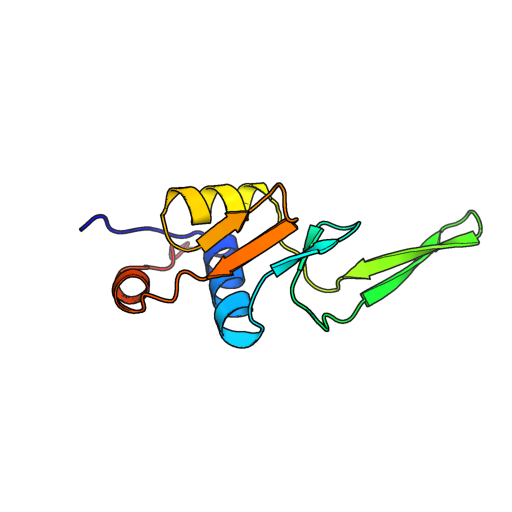 16.886 1.00 60.75 89 ASN A O 1
ATOM 735 N N . ILE A 1 90 ? -7.747 9.916 14.682 1.00 66.44 90 ILE A N 1
ATOM 736 C CA . ILE A 1 90 ? -6.343 9.946 14.281 1.00 66.44 90 ILE A CA 1
ATOM 737 C C . ILE A 1 90 ? -5.825 11.377 14.402 1.00 66.44 90 ILE A C 1
ATOM 739 O O . ILE A 1 90 ? -6.244 12.279 13.678 1.00 66.44 90 ILE A O 1
ATOM 743 N N . ARG A 1 91 ? -4.864 11.587 15.306 1.00 64.12 91 ARG A N 1
ATOM 744 C CA . ARG A 1 91 ? -4.139 12.856 15.410 1.00 64.12 91 ARG A CA 1
ATOM 745 C C . ARG A 1 91 ? -2.757 12.696 14.793 1.00 64.12 91 ARG A C 1
ATOM 747 O O . ARG A 1 91 ? -1.992 11.803 15.159 1.00 64.12 91 ARG A O 1
ATOM 754 N N . ARG A 1 92 ? -2.424 13.594 13.865 1.00 62.41 92 ARG A N 1
ATOM 755 C CA . ARG A 1 92 ? -1.069 13.708 13.321 1.00 62.41 92 ARG A CA 1
ATOM 756 C C . ARG A 1 92 ? -0.124 14.131 14.445 1.00 62.41 92 ARG A C 1
ATOM 758 O O . ARG A 1 92 ? -0.392 15.126 15.124 1.00 62.41 92 ARG A O 1
ATOM 765 N N . LYS A 1 93 ? 0.978 13.403 14.645 1.00 59.03 93 LYS A N 1
ATOM 766 C CA . LYS A 1 93 ? 2.044 13.839 15.552 1.00 59.03 93 LYS A CA 1
ATOM 767 C C . LYS A 1 93 ? 2.647 15.121 14.977 1.00 59.03 93 LYS A C 1
ATOM 769 O O . LYS A 1 93 ? 3.392 15.068 14.008 1.00 59.03 93 LYS A O 1
ATOM 774 N N . ARG A 1 94 ? 2.310 16.282 15.547 1.00 53.22 94 ARG A N 1
ATOM 775 C CA . ARG A 1 94 ? 3.029 17.524 15.242 1.00 53.22 94 ARG A CA 1
ATOM 776 C C . ARG A 1 94 ? 4.420 17.393 15.848 1.00 53.22 94 ARG A C 1
ATOM 778 O O . ARG A 1 94 ? 4.575 17.476 17.061 1.00 53.22 94 ARG A O 1
ATOM 785 N N . THR A 1 95 ? 5.423 17.132 15.023 1.00 50.00 95 THR A N 1
ATOM 786 C CA . THR A 1 95 ? 6.807 17.385 15.415 1.00 50.00 95 THR A CA 1
ATOM 787 C C . THR A 1 95 ? 7.008 18.893 15.380 1.00 50.00 95 THR A C 1
ATOM 789 O O . THR A 1 95 ? 7.088 19.473 14.298 1.00 50.00 95 THR A O 1
ATOM 792 N N . CYS A 1 96 ? 7.023 19.535 16.550 1.00 46.19 96 CYS A N 1
ATOM 793 C CA . CYS A 1 96 ? 7.630 20.857 16.667 1.00 46.19 96 CYS A CA 1
ATOM 794 C C . CYS A 1 96 ? 9.110 20.697 16.294 1.00 46.19 96 CYS A C 1
ATOM 796 O O . CYS A 1 96 ? 9.787 19.842 16.869 1.00 46.19 96 CYS A O 1
ATOM 798 N N . LYS A 1 97 ? 9.543 21.43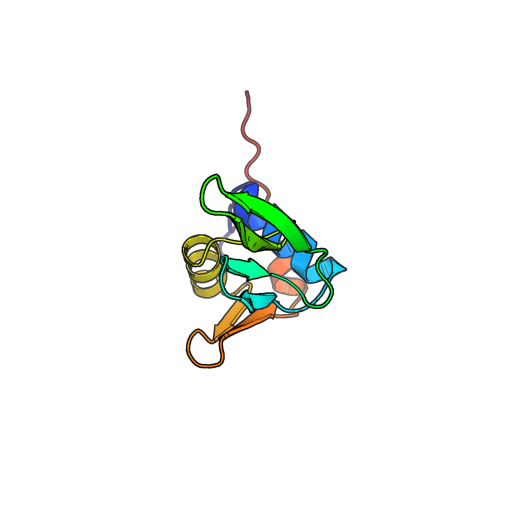3 15.268 1.00 39.62 97 LYS A N 1
ATOM 799 C CA . LYS A 1 97 ? 10.960 21.671 14.989 1.00 39.62 97 LYS A CA 1
ATOM 800 C C . LYS A 1 97 ? 11.478 22.725 15.951 1.00 39.62 97 LYS A C 1
ATOM 802 O O . LYS A 1 97 ? 10.686 23.649 16.246 1.00 39.62 97 LYS A O 1
#

Secondary structure (DSSP, 8-state):
-PPEEE-HHHHHHHHHHHHH--EEEETTEEEETTPPEEEEE-TTS-EEEEESS-B-HHHHHHHHHTTSEEEETTTTEEEE---HHHHTTEEE-----

pLDDT: mean 84.54, std 14.32, range [39.62, 96.5]

Organism: NCBI:txid1076179